Protein AF-G0HDI7-F1 (afdb_monomer_lite)

Radius of gyration: 15.12 Å; chains: 1; bounding box: 44×23×36 Å

Secondary structure (DSSP, 8-state):
-PPPP--EEEE--B----TTT-PPPPHHHHHHHHHHHHHHHHHTT-SEEEE----STTBS--SSS-------TTS------PPPP-

Foldseek 3Di:
DPDDDAFEDEEQQAQDQDPVPRDGDDLVVSVVVLVVRLVVCLVVDHQDYAYDEDDDPPHSRHPDDDGDARRDVVPDDTDDPDDDDD

InterPro domains:
  IPR011251 Luciferase-like domain [PF00296] (5-60)
  IPR036661 Luciferase-like domain superfamily [G3DSA:3.20.20.30] (1-71)
  IPR036661 Luciferase-like domain superfamily [SSF51679] (5-58)

Structure (mmCIF, N/CA/C/O backbone):
data_AF-G0HDI7-F1
#
_entry.id   AF-G0HDI7-F1
#
loop_
_atom_site.group_PDB
_atom_site.id
_atom_site.type_symbol
_atom_site.label_atom_id
_atom_site.label_alt_id
_atom_site.label_comp_id
_atom_site.label_asym_id
_atom_site.label_entity_id
_atom_site.label_seq_id
_atom_site.pdbx_PDB_ins_code
_atom_site.Cartn_x
_atom_site.Cartn_y
_atom_site.Cartn_z
_atom_site.occupancy
_atom_site.B_iso_or_equiv
_atom_site.auth_seq_id
_atom_site.auth_comp_id
_atom_site.auth_asym_id
_atom_site.auth_atom_id
_atom_site.pdbx_PDB_model_num
ATOM 1 N N . MET A 1 1 ? 22.292 15.974 -19.806 1.00 56.78 1 MET A N 1
ATOM 2 C CA . MET A 1 1 ? 21.609 14.732 -19.387 1.00 56.78 1 MET A CA 1
ATOM 3 C C . MET A 1 1 ? 20.251 15.122 -18.844 1.00 56.78 1 MET A C 1
ATOM 5 O O . MET A 1 1 ? 20.196 15.718 -17.780 1.00 56.78 1 MET A O 1
ATOM 9 N N . ILE A 1 2 ? 19.182 14.887 -19.599 1.00 58.28 2 ILE A N 1
ATOM 10 C CA . ILE A 1 2 ? 17.821 15.071 -19.087 1.00 58.28 2 ILE A CA 1
ATOM 11 C C . ILE A 1 2 ? 17.496 13.768 -18.351 1.00 58.28 2 ILE A C 1
ATOM 13 O O . ILE A 1 2 ? 17.643 12.697 -18.940 1.00 58.28 2 ILE A O 1
ATOM 17 N N . GLY A 1 3 ? 17.190 13.836 -17.054 1.00 70.81 3 GLY A N 1
ATOM 18 C CA . GLY A 1 3 ? 16.811 12.652 -16.283 1.00 70.81 3 GLY A CA 1
ATOM 19 C C . GLY A 1 3 ? 15.555 12.018 -16.877 1.00 70.81 3 GLY A C 1
ATOM 20 O O . GLY A 1 3 ? 14.625 12.732 -17.251 1.00 70.81 3 GLY A O 1
ATOM 21 N N . VAL A 1 4 ? 15.539 10.690 -16.993 1.00 80.81 4 VAL A N 1
ATOM 22 C CA . VAL A 1 4 ? 14.303 9.953 -17.283 1.00 80.81 4 VAL A CA 1
ATOM 23 C C . VAL A 1 4 ? 13.312 10.189 -16.143 1.00 80.81 4 VAL A C 1
ATOM 25 O O . VAL A 1 4 ? 13.709 10.183 -14.979 1.00 80.81 4 VAL A O 1
ATOM 28 N N . MET A 1 5 ? 12.045 10.442 -16.480 1.00 88.69 5 MET A N 1
ATOM 29 C CA . MET A 1 5 ? 10.985 10.566 -15.478 1.00 88.69 5 MET A CA 1
ATOM 30 C C . MET A 1 5 ? 10.730 9.210 -14.811 1.00 88.69 5 MET A C 1
ATOM 32 O O . MET A 1 5 ? 10.718 8.192 -15.499 1.00 88.69 5 MET A O 1
ATOM 36 N N . GLU A 1 6 ? 10.508 9.224 -13.497 1.00 91.19 6 GLU A N 1
ATOM 37 C CA . GLU A 1 6 ? 10.170 8.047 -12.689 1.00 91.19 6 GLU A CA 1
ATOM 38 C C . GLU A 1 6 ? 8.737 8.191 -12.163 1.00 91.19 6 GLU A C 1
ATOM 40 O O . GLU A 1 6 ? 8.368 9.241 -11.627 1.00 91.19 6 GLU A O 1
ATOM 45 N N . PHE A 1 7 ? 7.934 7.136 -12.294 1.00 92.19 7 PHE A N 1
ATOM 46 C CA . PHE A 1 7 ? 6.559 7.094 -11.796 1.00 92.19 7 PHE A CA 1
ATOM 47 C C . PHE A 1 7 ? 6.393 6.010 -10.733 1.00 92.19 7 PHE A C 1
ATOM 49 O O . PHE A 1 7 ? 6.941 4.913 -10.828 1.00 92.19 7 PHE A O 1
ATOM 56 N N . GLY A 1 8 ? 5.603 6.302 -9.702 1.00 93.62 8 GLY A N 1
ATOM 57 C CA . GLY A 1 8 ? 5.412 5.378 -8.593 1.00 93.62 8 GLY A CA 1
ATOM 58 C C . GLY A 1 8 ? 4.243 5.723 -7.690 1.00 93.62 8 GLY A C 1
ATOM 59 O O . GLY A 1 8 ? 3.559 6.727 -7.883 1.00 93.62 8 GLY A O 1
ATOM 60 N N . ILE A 1 9 ? 4.028 4.868 -6.692 1.00 91.56 9 ILE A N 1
ATOM 61 C CA . ILE A 1 9 ? 2.954 5.011 -5.704 1.00 91.56 9 ILE A CA 1
ATOM 62 C C . ILE A 1 9 ? 3.504 5.010 -4.277 1.00 91.56 9 ILE A C 1
ATOM 64 O O . ILE A 1 9 ? 4.525 4.389 -3.969 1.00 91.56 9 ILE A O 1
ATOM 68 N N . PHE A 1 10 ? 2.792 5.704 -3.394 1.00 93.00 10 PHE A N 1
ATOM 69 C CA . PHE A 1 10 ? 3.146 5.880 -1.991 1.00 93.00 10 PHE A CA 1
ATOM 70 C C . PHE A 1 10 ? 1.934 5.627 -1.094 1.00 93.00 10 PHE A C 1
ATOM 72 O O . PHE A 1 10 ? 0.804 5.953 -1.456 1.00 93.00 10 PHE A O 1
ATOM 79 N N . THR A 1 11 ? 2.168 5.067 0.091 1.00 89.06 11 THR A N 1
ATOM 80 C CA . THR A 1 11 ? 1.137 4.906 1.123 1.00 89.06 11 THR A CA 1
ATOM 81 C C . THR A 1 11 ? 1.680 5.223 2.513 1.00 89.06 11 THR A C 1
ATOM 83 O O . THR A 1 11 ? 2.829 4.925 2.827 1.00 89.06 11 THR A O 1
ATOM 86 N N . ILE A 1 12 ? 0.833 5.782 3.376 1.00 88.38 12 ILE A N 1
ATOM 87 C CA . ILE A 1 12 ? 1.115 5.969 4.810 1.00 88.38 12 ILE A CA 1
ATOM 88 C C . ILE A 1 12 ? 0.582 4.817 5.679 1.00 88.38 12 ILE A C 1
ATOM 90 O O . ILE A 1 12 ? 0.740 4.836 6.895 1.00 88.38 12 ILE A O 1
ATOM 94 N N . GLY A 1 13 ? -0.040 3.799 5.068 1.00 87.94 13 GLY A N 1
ATOM 95 C CA . GLY A 1 13 ? -0.524 2.610 5.771 1.00 87.94 13 GLY A CA 1
ATOM 96 C C . GLY A 1 13 ? -1.676 2.881 6.743 1.00 87.94 13 GLY A C 1
ATOM 97 O O . GLY A 1 13 ? -1.709 2.290 7.819 1.00 87.94 13 GLY A O 1
ATOM 98 N N . ASP A 1 14 ? -2.606 3.767 6.397 1.00 90.94 14 ASP A N 1
ATOM 99 C CA . ASP A 1 14 ? -3.751 4.127 7.231 1.00 90.94 14 ASP A CA 1
ATOM 100 C C . ASP A 1 14 ? -4.765 2.980 7.380 1.00 90.94 14 ASP A C 1
ATOM 102 O O . ASP A 1 14 ? -5.118 2.269 6.433 1.00 90.94 14 ASP A O 1
ATOM 106 N N . VAL A 1 15 ? -5.262 2.785 8.597 1.00 91.31 15 VAL A N 1
ATOM 107 C CA . VAL A 1 15 ? -6.356 1.865 8.907 1.00 91.31 15 VAL A CA 1
ATOM 108 C C . VAL A 1 15 ? -7.641 2.677 9.007 1.00 91.31 15 VAL A C 1
ATOM 110 O O . VAL A 1 15 ? -8.041 3.137 10.072 1.00 91.31 15 VAL A O 1
ATOM 113 N N . THR A 1 16 ? -8.262 2.890 7.854 1.00 91.31 16 THR A N 1
ATOM 114 C CA . THR A 1 16 ? -9.501 3.652 7.697 1.00 91.31 16 THR A CA 1
ATOM 115 C C . THR A 1 16 ? -10.661 2.734 7.340 1.00 91.31 16 THR A C 1
ATOM 117 O O . THR A 1 16 ? -10.489 1.710 6.674 1.00 91.31 16 THR A O 1
ATOM 120 N N . THR A 1 17 ? -11.854 3.088 7.815 1.00 93.75 17 THR A N 1
ATOM 121 C CA . THR A 1 17 ? -13.094 2.411 7.436 1.00 93.75 17 THR A CA 1
ATOM 122 C C . THR A 1 17 ? -13.370 2.651 5.961 1.00 93.75 17 THR A C 1
ATOM 124 O O . THR A 1 17 ? -13.410 3.795 5.514 1.00 93.75 17 THR A O 1
ATOM 127 N N . ASP A 1 18 ? -13.573 1.573 5.215 1.00 92.25 18 ASP A N 1
ATOM 128 C CA . ASP A 1 18 ? -13.970 1.657 3.817 1.00 92.25 18 ASP A CA 1
ATOM 129 C C . ASP A 1 18 ? -15.384 2.265 3.715 1.00 92.25 18 ASP A C 1
ATOM 131 O O . ASP A 1 18 ? -16.330 1.685 4.254 1.00 92.25 18 ASP A O 1
ATOM 135 N N . PRO A 1 19 ? -15.565 3.411 3.031 1.00 92.94 19 PRO A N 1
ATOM 136 C CA . PRO A 1 19 ? -16.863 4.075 2.933 1.00 92.94 19 PRO A CA 1
ATOM 137 C C . PRO A 1 19 ? -17.879 3.302 2.081 1.00 92.94 19 PRO A C 1
ATOM 139 O O . PRO A 1 19 ? -19.070 3.587 2.152 1.00 92.94 19 PRO A O 1
ATOM 142 N N . THR A 1 20 ? -17.434 2.335 1.275 1.00 96.31 20 THR A N 1
ATOM 143 C CA . THR A 1 20 ? -18.305 1.530 0.407 1.00 96.31 20 THR A CA 1
ATOM 144 C C . THR A 1 20 ? -18.837 0.278 1.100 1.00 96.31 20 THR A C 1
ATOM 146 O O . THR A 1 20 ? -19.924 -0.188 0.768 1.00 96.31 20 THR A O 1
ATOM 149 N N . THR A 1 21 ? -18.101 -0.257 2.080 1.00 94.25 21 THR A N 1
ATOM 150 C CA . THR A 1 21 ? -18.458 -1.501 2.785 1.00 94.25 21 THR A CA 1
ATOM 151 C C . THR A 1 21 ? -18.696 -1.320 4.284 1.00 94.25 21 THR A C 1
ATOM 153 O O . THR A 1 21 ? -19.209 -2.227 4.935 1.00 94.25 21 THR A O 1
ATOM 156 N N . GLY A 1 22 ? -18.304 -0.182 4.861 1.00 95.19 22 GLY A N 1
ATOM 157 C CA . GLY A 1 22 ? -18.351 0.075 6.302 1.00 95.19 22 GLY A CA 1
ATOM 158 C C . GLY A 1 22 ? -17.350 -0.748 7.123 1.00 95.19 22 GLY A C 1
ATOM 159 O O . GLY A 1 22 ? -17.339 -0.648 8.349 1.00 95.19 22 GLY A O 1
ATOM 160 N N . ARG A 1 23 ? -16.499 -1.565 6.486 1.00 95.75 23 ARG A N 1
ATOM 161 C CA . ARG A 1 23 ? -15.528 -2.425 7.171 1.00 95.75 23 ARG A CA 1
ATOM 162 C C . ARG A 1 23 ? -14.220 -1.678 7.413 1.00 95.75 23 ARG A C 1
ATOM 164 O O . ARG A 1 23 ? -13.594 -1.173 6.484 1.00 95.75 23 ARG A O 1
ATOM 171 N N . THR A 1 24 ? -13.753 -1.691 8.657 1.00 94.81 24 THR A N 1
ATOM 172 C CA . THR A 1 24 ? -12.385 -1.283 9.000 1.00 94.81 24 THR A CA 1
ATOM 173 C C . THR A 1 24 ? -11.456 -2.498 8.891 1.00 94.81 24 THR A C 1
ATOM 175 O O . THR A 1 24 ? -11.717 -3.514 9.542 1.00 94.81 24 THR A O 1
ATOM 178 N N . PRO A 1 25 ? -10.394 -2.456 8.067 1.00 92.50 25 PRO A N 1
ATOM 179 C CA . PRO A 1 25 ? -9.432 -3.547 7.992 1.00 92.50 25 PRO A CA 1
ATOM 180 C C . PRO A 1 25 ? -8.605 -3.624 9.278 1.00 92.50 25 PRO A C 1
ATOM 182 O O . PRO A 1 25 ? -8.389 -2.630 9.961 1.00 92.50 25 PRO A O 1
ATOM 185 N N . THR A 1 26 ? -8.094 -4.802 9.602 1.00 91.62 26 THR A N 1
ATOM 186 C CA . THR A 1 26 ? -7.109 -4.957 10.678 1.00 91.62 26 THR A CA 1
ATOM 187 C C . THR A 1 26 ? -5.732 -4.459 10.235 1.00 91.62 26 THR A C 1
ATOM 189 O O . THR A 1 26 ? -5.414 -4.410 9.043 1.00 91.62 26 THR A O 1
ATOM 192 N N . GLU A 1 27 ? -4.859 -4.157 11.197 1.00 88.94 27 GLU A N 1
ATOM 193 C CA . GLU A 1 27 ? -3.457 -3.819 10.923 1.00 88.94 27 GLU A CA 1
ATOM 194 C C . GLU A 1 27 ? -2.755 -4.918 10.104 1.00 88.94 27 GLU A C 1
ATOM 196 O O . GLU A 1 27 ? -2.070 -4.632 9.122 1.00 88.94 27 GLU A O 1
ATOM 201 N N . HIS A 1 28 ? -3.004 -6.190 10.434 1.00 89.19 28 HIS A N 1
ATOM 202 C CA . HIS A 1 28 ? -2.460 -7.327 9.694 1.00 89.19 28 HIS A CA 1
ATOM 203 C C . HIS A 1 28 ? -2.917 -7.341 8.227 1.00 89.19 28 HIS A C 1
ATOM 205 O O . HIS A 1 28 ? -2.105 -7.507 7.311 1.00 89.19 28 HIS A O 1
ATOM 211 N N . GLU A 1 29 ? -4.211 -7.133 7.980 1.00 91.88 29 GLU A N 1
ATOM 212 C CA . GLU A 1 29 ? -4.758 -7.045 6.624 1.00 91.88 29 GLU A CA 1
ATOM 213 C C . GLU A 1 29 ? -4.184 -5.854 5.857 1.00 91.88 29 GLU A C 1
ATOM 215 O O . GLU A 1 29 ? -3.916 -5.970 4.654 1.00 91.88 29 GLU A O 1
ATOM 220 N N . ARG A 1 30 ? -3.938 -4.726 6.534 1.00 92.25 30 ARG A N 1
ATOM 221 C CA . ARG A 1 30 ? -3.311 -3.556 5.919 1.00 92.25 30 ARG A CA 1
ATOM 222 C C . ARG A 1 30 ? -1.862 -3.840 5.534 1.00 92.25 30 ARG A C 1
ATOM 224 O O . ARG A 1 30 ? -1.508 -3.600 4.384 1.00 92.25 30 ARG A O 1
ATOM 231 N N . ILE A 1 31 ? -1.064 -4.446 6.414 1.00 90.31 31 ILE A N 1
ATOM 232 C CA . ILE A 1 31 ? 0.321 -4.855 6.118 1.00 90.31 31 ILE A CA 1
ATOM 233 C C . ILE A 1 31 ? 0.361 -5.817 4.922 1.00 90.31 31 ILE A C 1
ATOM 235 O O . 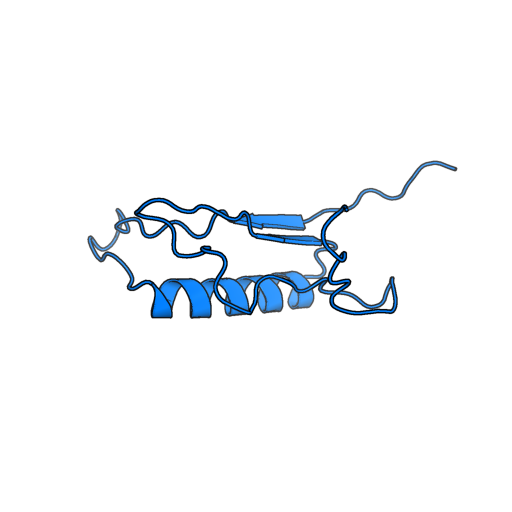ILE A 1 31 ? 1.146 -5.634 3.989 1.00 90.31 31 ILE A O 1
ATOM 239 N N . ARG A 1 32 ? -0.526 -6.821 4.891 1.00 92.44 32 ARG A N 1
ATOM 240 C CA . ARG A 1 32 ? -0.644 -7.749 3.752 1.00 92.44 32 ARG A CA 1
ATOM 241 C C . ARG A 1 32 ? -1.057 -7.029 2.466 1.00 92.44 32 ARG A C 1
ATOM 243 O O . ARG A 1 32 ? -0.572 -7.388 1.395 1.00 92.44 32 ARG A O 1
ATOM 250 N N . SER A 1 33 ? -1.914 -6.013 2.559 1.00 93.56 33 SER A N 1
ATOM 251 C CA . SER A 1 33 ? -2.304 -5.177 1.417 1.00 93.56 33 SER A CA 1
ATOM 252 C C . SER A 1 33 ? -1.134 -4.360 0.880 1.00 93.56 33 SER A C 1
ATOM 254 O O . SER A 1 33 ? -0.928 -4.358 -0.327 1.00 93.56 33 SER A O 1
ATOM 256 N N . THR A 1 34 ? -0.319 -3.760 1.748 1.00 91.56 34 THR A N 1
ATOM 257 C CA . THR A 1 34 ? 0.896 -3.027 1.357 1.00 91.56 34 THR A CA 1
ATOM 258 C C . THR A 1 34 ? 1.844 -3.910 0.547 1.00 91.56 34 THR A C 1
ATOM 260 O O . THR A 1 34 ? 2.325 -3.492 -0.502 1.00 91.56 34 THR A O 1
ATOM 263 N N . VAL A 1 35 ? 2.042 -5.170 0.957 1.00 92.56 35 VAL A N 1
ATOM 264 C CA . VAL A 1 35 ? 2.839 -6.141 0.182 1.00 92.56 35 VAL A CA 1
ATOM 265 C C . VAL A 1 35 ? 2.201 -6.439 -1.179 1.00 92.56 35 VAL A C 1
ATOM 267 O O . VAL A 1 35 ? 2.910 -6.528 -2.180 1.00 92.56 35 VAL A O 1
ATOM 270 N N . ARG A 1 36 ? 0.870 -6.580 -1.250 1.00 95.19 36 ARG A N 1
ATOM 271 C CA . ARG A 1 36 ? 0.170 -6.755 -2.536 1.00 95.19 36 ARG A CA 1
ATOM 272 C C . ARG A 1 36 ? 0.346 -5.543 -3.449 1.00 95.19 36 ARG A C 1
ATOM 274 O O . ARG A 1 36 ? 0.551 -5.737 -4.640 1.00 95.19 36 ARG A O 1
ATOM 281 N N . TYR A 1 37 ? 0.305 -4.325 -2.912 1.00 94.06 37 TYR A N 1
ATOM 282 C CA . TYR A 1 37 ? 0.519 -3.104 -3.690 1.00 94.06 37 TYR A CA 1
ATOM 283 C C . TYR A 1 37 ? 1.948 -2.996 -4.209 1.00 94.06 37 TYR A C 1
ATOM 285 O O . TYR A 1 37 ? 2.124 -2.678 -5.378 1.00 94.06 37 TYR A O 1
ATOM 293 N N . ALA A 1 38 ? 2.949 -3.332 -3.391 1.00 91.12 38 ALA A N 1
ATOM 294 C CA . ALA A 1 38 ? 4.344 -3.374 -3.824 1.00 91.12 38 ALA A CA 1
ATOM 295 C C . ALA A 1 38 ? 4.529 -4.344 -4.999 1.00 91.12 38 ALA A C 1
ATOM 297 O O . ALA A 1 38 ? 5.035 -3.960 -6.049 1.00 91.12 38 ALA A O 1
ATOM 298 N N . ARG A 1 39 ? 4.020 -5.576 -4.860 1.00 94.06 39 ARG A N 1
ATOM 299 C CA . ARG A 1 39 ? 4.053 -6.571 -5.942 1.00 94.06 39 ARG A CA 1
ATOM 300 C C . ARG A 1 39 ? 3.325 -6.078 -7.186 1.00 94.06 39 ARG A C 1
ATOM 302 O O . ARG A 1 39 ? 3.831 -6.239 -8.287 1.00 94.06 39 ARG A O 1
ATOM 309 N N . LYS A 1 40 ? 2.161 -5.442 -7.022 1.00 95.06 40 LYS A N 1
ATOM 310 C CA . LYS A 1 40 ? 1.406 -4.934 -8.165 1.00 95.06 40 LYS A CA 1
ATOM 311 C C . LYS A 1 40 ? 2.122 -3.782 -8.867 1.00 95.06 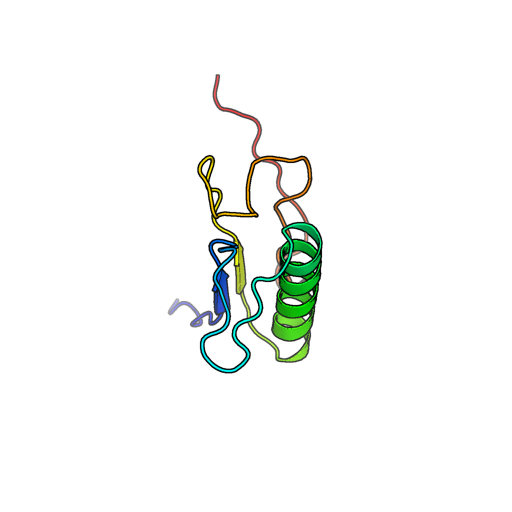40 LYS A C 1
ATOM 313 O O . LYS A 1 40 ? 2.082 -3.722 -10.088 1.00 95.06 40 LYS A O 1
ATOM 318 N N . ALA A 1 41 ? 2.777 -2.901 -8.113 1.00 91.94 41 ALA A N 1
ATOM 319 C CA . ALA A 1 41 ? 3.583 -1.810 -8.647 1.00 91.94 41 ALA A CA 1
ATOM 320 C C . ALA A 1 41 ? 4.730 -2.341 -9.519 1.00 91.94 41 ALA A C 1
ATOM 322 O O . ALA A 1 41 ? 4.927 -1.847 -10.624 1.00 91.94 41 ALA A O 1
ATOM 323 N N . GLU A 1 42 ? 5.414 -3.394 -9.067 1.00 92.69 42 GLU A N 1
ATOM 324 C CA . GLU A 1 42 ? 6.425 -4.101 -9.862 1.00 92.69 42 GLU A CA 1
ATOM 325 C C . GLU A 1 42 ? 5.824 -4.748 -11.118 1.00 92.69 42 GLU A C 1
ATOM 327 O O . GLU A 1 42 ? 6.323 -4.528 -12.219 1.00 92.69 42 GLU A O 1
ATOM 332 N N . GLU A 1 43 ? 4.716 -5.485 -10.979 1.00 94.69 43 GLU A N 1
ATOM 333 C CA . GLU A 1 43 ? 4.040 -6.162 -12.098 1.00 94.69 43 GLU A CA 1
ATOM 334 C C . GLU A 1 43 ? 3.612 -5.207 -13.219 1.00 94.69 43 GLU A C 1
ATOM 336 O O . GLU A 1 43 ? 3.608 -5.598 -14.384 1.00 94.69 43 GLU A O 1
ATOM 341 N N . VAL A 1 44 ? 3.209 -3.978 -12.884 1.00 95.81 44 VAL A N 1
ATOM 342 C CA . VAL A 1 44 ? 2.749 -2.982 -13.869 1.00 95.81 44 VAL A CA 1
ATOM 343 C C . VAL A 1 44 ? 3.856 -2.025 -14.320 1.00 95.81 44 VAL A C 1
ATOM 345 O O . VAL A 1 44 ? 3.586 -1.118 -15.102 1.00 95.81 44 VAL A O 1
ATOM 348 N N . GLY A 1 45 ? 5.095 -2.231 -13.860 1.00 93.31 45 GLY A N 1
ATOM 349 C CA . GLY A 1 45 ? 6.264 -1.476 -14.309 1.00 93.31 45 GLY A CA 1
ATOM 350 C C . GLY A 1 45 ? 6.414 -0.086 -13.692 1.00 93.31 45 GLY A C 1
ATOM 351 O O . GLY A 1 45 ? 7.000 0.783 -14.330 1.00 93.31 45 GLY A O 1
ATOM 352 N N . LEU A 1 46 ? 5.898 0.143 -12.479 1.00 93.06 46 LEU A N 1
ATOM 353 C CA . LEU A 1 46 ? 6.212 1.360 -11.728 1.00 93.06 46 LEU A CA 1
ATOM 354 C C . LEU A 1 46 ? 7.660 1.325 -11.234 1.00 93.06 46 LEU A C 1
ATOM 356 O O . LEU A 1 46 ? 8.147 0.304 -10.746 1.00 93.06 46 LEU A O 1
ATOM 360 N N . ASP A 1 47 ? 8.323 2.473 -11.294 1.00 89.38 47 ASP A N 1
ATOM 361 C CA . ASP A 1 47 ? 9.718 2.628 -10.886 1.00 89.38 47 ASP A CA 1
ATOM 362 C C . ASP A 1 47 ? 9.867 2.631 -9.357 1.00 89.38 47 ASP A C 1
ATOM 364 O O . ASP A 1 47 ? 10.889 2.197 -8.816 1.00 89.38 47 ASP A O 1
ATOM 368 N N . ILE A 1 48 ? 8.845 3.132 -8.648 1.00 88.62 48 ILE A N 1
ATOM 369 C CA . ILE A 1 48 ? 8.898 3.386 -7.205 1.00 88.62 48 ILE A CA 1
ATOM 370 C C . ILE A 1 48 ? 7.647 2.850 -6.491 1.00 88.62 48 ILE A C 1
ATOM 372 O O . ILE A 1 48 ? 6.507 3.133 -6.862 1.00 88.62 48 ILE A O 1
ATOM 376 N N . PHE A 1 49 ? 7.880 2.142 -5.386 1.00 92.62 49 PHE A N 1
ATOM 377 C CA . PHE A 1 49 ? 6.899 1.892 -4.334 1.00 92.62 49 PHE A CA 1
ATOM 378 C C . PHE A 1 49 ? 7.481 2.364 -2.998 1.00 92.62 49 PHE A C 1
ATOM 380 O O . PHE A 1 49 ? 8.595 1.978 -2.640 1.00 92.62 49 PHE A O 1
ATOM 387 N N . ALA A 1 50 ? 6.749 3.194 -2.257 1.00 89.69 50 ALA A N 1
ATOM 388 C CA . ALA A 1 50 ? 7.225 3.764 -0.998 1.00 89.69 50 ALA A CA 1
ATOM 389 C C . ALA A 1 50 ? 6.172 3.693 0.116 1.00 89.69 50 ALA A C 1
ATOM 391 O O . ALA A 1 50 ? 4.966 3.748 -0.133 1.00 89.69 50 ALA A O 1
ATOM 392 N N . THR A 1 51 ? 6.640 3.608 1.363 1.00 88.69 51 THR A N 1
ATOM 393 C CA . THR A 1 51 ? 5.785 3.610 2.556 1.00 88.69 51 THR A CA 1
ATOM 394 C C . THR A 1 51 ? 6.265 4.662 3.548 1.00 88.69 51 THR A C 1
ATOM 396 O O . THR A 1 51 ? 7.461 4.717 3.827 1.00 88.69 51 THR A O 1
ATOM 399 N N . GLY A 1 52 ? 5.361 5.468 4.100 1.00 86.12 52 GLY A N 1
ATOM 400 C CA . GLY A 1 52 ? 5.670 6.391 5.196 1.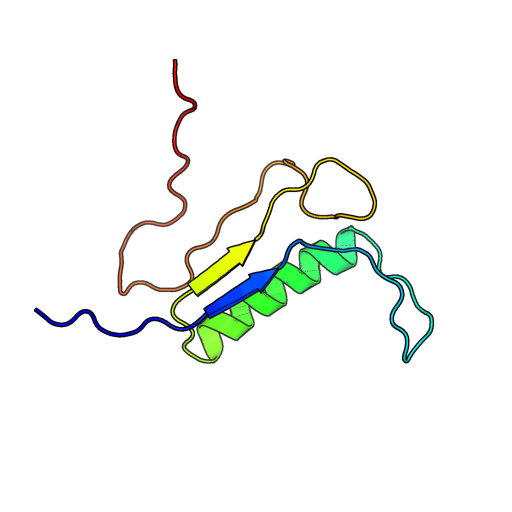00 86.12 52 GLY A CA 1
ATOM 401 C C . GLY A 1 52 ? 5.573 5.708 6.559 1.00 86.12 52 GLY A C 1
ATOM 402 O O . GLY A 1 52 ? 4.794 4.772 6.712 1.00 86.12 52 GLY A O 1
ATOM 403 N N . GLU A 1 53 ? 6.322 6.194 7.549 1.00 84.56 53 GLU A N 1
ATOM 404 C CA . GLU A 1 53 ? 6.255 5.705 8.933 1.00 84.56 53 GLU A CA 1
ATOM 405 C C . GLU A 1 53 ? 5.481 6.684 9.823 1.00 84.56 53 GLU A C 1
ATOM 407 O O . GLU A 1 53 ? 5.693 7.893 9.756 1.00 84.56 53 GLU A O 1
ATOM 412 N N . HIS A 1 54 ? 4.573 6.161 10.648 1.00 83.62 54 HIS A N 1
ATOM 413 C CA . HIS A 1 54 ? 3.752 6.913 11.594 1.00 83.62 54 HIS A CA 1
ATOM 414 C C . HIS A 1 54 ? 3.647 6.151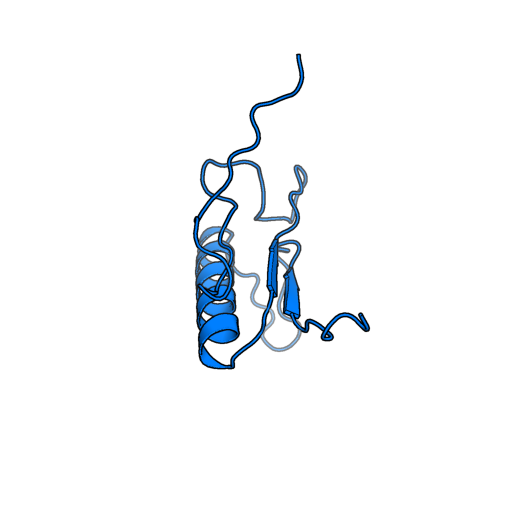 12.919 1.00 83.62 54 HIS A C 1
ATOM 416 O O . HIS A 1 54 ? 3.379 4.952 12.956 1.00 83.62 54 HIS A O 1
ATOM 422 N N . HIS A 1 55 ? 3.839 6.855 14.033 1.00 83.94 55 HIS A N 1
ATOM 423 C CA . HIS A 1 55 ? 3.863 6.264 15.377 1.00 83.94 55 HIS A CA 1
ATOM 424 C C . HIS A 1 55 ? 2.545 6.421 16.150 1.00 83.94 55 HIS A C 1
ATOM 426 O O . HIS A 1 55 ? 2.456 6.050 17.322 1.00 83.94 55 HIS A O 1
ATOM 432 N N . ASN A 1 56 ? 1.503 6.945 15.514 1.00 78.19 56 ASN A N 1
ATOM 433 C CA . ASN A 1 56 ? 0.196 7.195 16.111 1.00 78.19 56 ASN A CA 1
ATOM 434 C C . ASN A 1 56 ? -0.899 6.325 15.466 1.00 78.19 56 ASN A C 1
ATOM 436 O O . ASN A 1 56 ? -0.767 5.875 14.327 1.00 78.19 56 ASN A O 1
ATOM 440 N N . PRO A 1 57 ? -1.992 6.023 16.189 1.00 79.94 57 PRO A N 1
ATOM 441 C CA . PRO A 1 57 ? -3.186 5.494 15.546 1.00 79.94 57 PRO A CA 1
ATOM 442 C C . PRO A 1 57 ? -3.727 6.512 14.525 1.00 79.94 57 PRO A C 1
ATOM 444 O O . PRO A 1 57 ? -3.567 7.714 14.749 1.00 79.94 57 PRO A O 1
ATOM 447 N N . PRO A 1 58 ? -4.382 6.069 13.439 1.00 85.94 58 PRO A N 1
ATOM 448 C CA . PRO A 1 58 ? -4.708 4.689 13.079 1.00 85.94 58 PRO A CA 1
ATOM 449 C C . PRO A 1 58 ? -3.741 4.094 12.030 1.00 85.94 58 PRO A C 1
ATOM 451 O O . PRO A 1 58 ? -4.175 3.405 11.115 1.00 85.94 58 PRO A O 1
ATOM 454 N N . PHE A 1 59 ? -2.435 4.366 12.096 1.00 84.25 59 PHE A N 1
ATOM 455 C CA . PHE A 1 59 ? -1.497 3.891 11.069 1.00 84.25 59 PHE A CA 1
ATOM 456 C C . PHE A 1 59 ? -0.869 2.536 11.425 1.00 84.25 59 PHE A C 1
ATOM 458 O O . PHE A 1 59 ? -0.425 2.314 12.556 1.00 84.25 59 PHE A O 1
ATOM 465 N N . ALA A 1 60 ? -0.825 1.644 10.431 1.00 81.69 60 ALA A N 1
ATOM 466 C CA . ALA A 1 60 ? -0.208 0.316 10.495 1.00 81.69 60 ALA A CA 1
ATOM 467 C C . ALA A 1 60 ? 1.309 0.355 10.245 1.00 81.69 60 ALA A C 1
ATOM 469 O O . ALA A 1 60 ? 2.046 -0.535 10.660 1.00 81.69 60 ALA A O 1
ATOM 470 N N . ALA A 1 61 ? 1.795 1.380 9.541 1.00 69.81 61 ALA A N 1
ATOM 471 C CA . ALA A 1 61 ? 3.212 1.550 9.244 1.00 69.81 61 ALA A CA 1
ATOM 472 C C . ALA A 1 61 ? 3.947 2.199 10.431 1.00 69.81 61 ALA A C 1
ATOM 474 O O . ALA A 1 61 ? 4.346 3.357 10.382 1.00 69.81 61 ALA A O 1
ATOM 475 N N . ARG A 1 62 ? 4.104 1.442 11.518 1.00 61.31 62 ARG A N 1
ATOM 476 C CA . ARG A 1 62 ? 4.961 1.778 12.670 1.00 61.31 62 ARG A CA 1
ATOM 477 C C . ARG A 1 62 ? 6.349 1.167 12.456 1.00 61.31 62 ARG A C 1
ATOM 479 O O . ARG A 1 62 ? 6.438 0.190 11.705 1.00 61.31 62 ARG A O 1
ATOM 486 N N . PRO A 1 63 ? 7.425 1.634 13.119 1.00 49.59 63 PRO A N 1
ATOM 487 C CA . PRO A 1 63 ? 8.711 0.952 13.055 1.00 49.59 63 PRO A CA 1
ATOM 488 C C . PRO A 1 63 ? 8.616 -0.362 13.822 1.00 49.59 63 PRO A C 1
ATOM 490 O O . PRO A 1 63 ? 8.957 -0.492 14.994 1.00 49.59 63 PRO A O 1
ATOM 493 N N . THR A 1 64 ? 8.104 -1.365 13.127 1.00 44.78 64 THR A N 1
ATOM 494 C CA . THR A 1 64 ? 8.148 -2.762 13.504 1.00 44.78 64 THR A CA 1
ATOM 495 C C . THR A 1 64 ? 8.846 -3.460 12.335 1.00 44.78 64 THR A C 1
ATOM 497 O O . THR A 1 64 ? 8.302 -3.626 11.249 1.00 44.78 64 THR A O 1
ATOM 500 N N . ARG A 1 65 ? 10.144 -3.723 12.526 1.00 38.09 65 ARG A N 1
ATOM 501 C CA . ARG A 1 65 ? 11.029 -4.720 11.884 1.00 38.09 65 ARG A CA 1
ATOM 502 C C . ARG A 1 65 ? 10.839 -5.097 10.391 1.00 38.09 65 ARG A C 1
ATOM 504 O O . ARG A 1 65 ? 11.234 -6.214 10.063 1.00 38.09 65 ARG A O 1
ATOM 511 N N . ARG A 1 66 ? 10.257 -4.295 9.477 1.00 40.47 66 ARG A N 1
ATOM 512 C CA . ARG A 1 66 ? 10.105 -4.682 8.043 1.00 40.47 66 ARG A CA 1
ATOM 513 C C . ARG A 1 66 ? 9.604 -3.581 7.068 1.00 40.47 66 ARG A C 1
ATOM 515 O O . ARG A 1 66 ? 8.807 -3.884 6.186 1.00 40.47 66 ARG A O 1
ATOM 522 N N . SER A 1 67 ? 10.066 -2.330 7.148 1.00 44.06 67 SER A N 1
ATOM 523 C CA . SER A 1 67 ? 9.752 -1.284 6.144 1.00 44.06 67 SER A CA 1
ATOM 524 C C . SER A 1 67 ? 10.902 -1.078 5.137 1.00 44.06 67 SER A C 1
ATOM 526 O O . SER A 1 67 ? 11.786 -0.253 5.332 1.00 44.06 67 SER A O 1
ATOM 528 N N . CYS A 1 68 ? 10.922 -1.850 4.040 1.00 40.78 68 CYS A N 1
ATOM 529 C CA . CYS A 1 68 ? 11.612 -1.482 2.787 1.00 40.78 68 CYS A CA 1
ATOM 530 C C . CYS A 1 68 ? 11.346 -2.503 1.669 1.00 40.78 68 CYS A C 1
ATOM 532 O O . CYS A 1 68 ? 11.570 -3.695 1.872 1.00 40.78 68 CYS A O 1
ATOM 534 N N . SER A 1 69 ? 11.010 -2.037 0.459 1.00 43.22 69 SER A N 1
ATOM 535 C CA . SER A 1 69 ? 11.392 -2.735 -0.779 1.00 43.22 69 SER A CA 1
ATOM 536 C C . SER A 1 69 ? 11.389 -1.793 -1.991 1.00 43.22 69 SER A C 1
ATOM 538 O O . SER A 1 69 ? 10.333 -1.355 -2.438 1.00 43.22 69 SER A O 1
ATOM 540 N N . ARG A 1 70 ? 12.586 -1.524 -2.533 1.00 41.06 70 ARG A N 1
ATOM 541 C CA . ARG A 1 70 ? 12.811 -1.045 -3.907 1.00 41.06 70 ARG A CA 1
ATOM 542 C C . ARG A 1 70 ? 12.403 -2.169 -4.862 1.00 41.06 70 ARG A C 1
ATOM 544 O O . ARG A 1 70 ? 12.949 -3.263 -4.753 1.00 41.06 70 ARG A O 1
ATOM 551 N N . THR A 1 71 ? 11.477 -1.903 -5.775 1.00 45.78 71 THR A N 1
ATOM 552 C CA . THR A 1 71 ? 10.820 -2.926 -6.604 1.00 45.78 71 THR A CA 1
ATOM 553 C C . THR A 1 71 ? 11.452 -3.179 -7.972 1.00 45.78 71 THR A C 1
ATOM 555 O O . THR A 1 71 ? 10.823 -3.836 -8.789 1.00 45.78 71 THR A O 1
ATOM 558 N N . SER A 1 72 ? 12.677 -2.719 -8.278 1.00 40.38 72 SER A N 1
ATOM 559 C CA . SER A 1 72 ? 13.249 -3.060 -9.593 1.00 40.38 72 SER A CA 1
ATOM 560 C C . SER A 1 72 ? 14.785 -3.075 -9.709 1.00 40.38 72 SER A C 1
ATOM 562 O O . SER A 1 72 ? 15.445 -2.157 -9.208 1.00 40.38 72 SER A O 1
ATOM 564 N N . PRO A 1 73 ? 15.373 -4.053 -10.445 1.00 44.94 73 PRO A N 1
ATOM 565 C CA . PRO A 1 73 ? 16.808 -4.189 -10.688 1.00 44.94 73 PRO A CA 1
ATOM 566 C C . PRO A 1 73 ? 17.373 -3.338 -11.842 1.00 44.94 73 PRO A C 1
ATOM 568 O O . PRO A 1 73 ? 18.518 -3.564 -12.230 1.00 44.94 73 PRO A O 1
ATOM 571 N N . ARG A 1 74 ? 16.704 -2.271 -12.323 1.00 48.94 74 ARG A N 1
ATOM 572 C CA . ARG A 1 74 ? 17.477 -1.155 -12.936 1.00 48.94 74 ARG A CA 1
ATOM 573 C C . ARG A 1 74 ? 18.446 -0.511 -11.932 1.00 48.94 74 ARG A C 1
ATOM 575 O O . ARG A 1 74 ? 19.290 0.292 -12.322 1.00 48.94 74 ARG A O 1
ATOM 582 N N . ARG A 1 75 ? 18.373 -0.889 -10.648 1.00 46.53 75 ARG A N 1
ATOM 583 C CA . ARG A 1 75 ? 19.412 -0.658 -9.643 1.00 46.53 75 ARG A CA 1
ATOM 584 C C . ARG A 1 75 ? 19.601 -1.918 -8.783 1.00 46.53 75 ARG A C 1
ATOM 586 O O . ARG A 1 75 ? 18.650 -2.325 -8.116 1.00 46.53 75 ARG A O 1
ATOM 593 N N . PRO A 1 76 ? 20.802 -2.524 -8.763 1.00 39.78 76 PRO A N 1
ATOM 594 C CA . PRO A 1 76 ? 21.095 -3.656 -7.900 1.00 39.78 76 PRO A CA 1
ATOM 595 C C . PRO A 1 76 ? 21.157 -3.160 -6.453 1.00 39.78 76 PRO A C 1
ATOM 597 O O . PRO A 1 76 ? 21.537 -2.017 -6.202 1.00 39.78 76 PRO A O 1
ATOM 600 N N . ASN A 1 77 ? 20.839 -4.039 -5.512 1.00 37.94 77 ASN A N 1
ATOM 601 C CA . ASN A 1 77 ? 20.873 -3.849 -4.059 1.00 37.94 77 ASN A CA 1
ATOM 602 C C . ASN A 1 77 ? 19.512 -3.474 -3.471 1.00 37.94 77 ASN A C 1
ATOM 604 O O . ASN A 1 77 ? 19.035 -2.334 -3.531 1.00 37.94 77 ASN A O 1
ATOM 608 N N . GLY A 1 78 ? 18.920 -4.507 -2.872 1.00 34.22 78 GLY A N 1
ATOM 609 C CA . GLY A 1 78 ? 17.847 -4.391 -1.911 1.00 34.22 78 GLY A CA 1
ATOM 610 C C . GLY A 1 78 ? 18.256 -3.592 -0.676 1.00 34.22 78 GLY A C 1
ATOM 611 O O . GLY A 1 78 ? 19.417 -3.235 -0.491 1.00 34.22 78 GLY A O 1
ATOM 612 N N . CYS A 1 79 ? 17.231 -3.300 0.123 1.00 43.09 79 CYS A N 1
ATOM 613 C CA . CYS A 1 79 ? 17.252 -2.751 1.477 1.00 43.09 79 CYS A CA 1
ATOM 614 C C . CYS A 1 79 ? 18.596 -2.163 1.930 1.00 43.09 79 CYS A C 1
ATOM 616 O O . CYS A 1 79 ? 19.355 -2.809 2.648 1.00 43.09 79 CYS A O 1
ATOM 618 N N . ALA A 1 80 ? 18.867 -0.908 1.572 1.00 39.78 80 ALA A N 1
ATOM 619 C CA . ALA A 1 80 ? 19.869 -0.139 2.291 1.00 39.78 80 ALA A CA 1
ATOM 620 C C . ALA A 1 80 ? 19.257 0.284 3.633 1.00 39.78 80 ALA A C 1
ATOM 622 O O . ALA A 1 80 ? 18.590 1.312 3.727 1.00 39.78 80 ALA A O 1
ATOM 623 N N . SER A 1 81 ? 19.476 -0.518 4.674 1.00 39.56 81 SER A N 1
ATOM 624 C CA . SER A 1 81 ? 19.431 -0.024 6.046 1.00 39.56 81 SER A CA 1
ATOM 625 C C . SER A 1 81 ? 20.505 1.056 6.168 1.00 39.56 81 SER A C 1
ATOM 627 O O . SER A 1 81 ? 21.691 0.738 6.280 1.00 39.56 81 SER A O 1
ATOM 629 N N . ARG A 1 82 ? 20.125 2.335 6.084 1.00 39.16 82 ARG A N 1
ATOM 630 C CA . ARG A 1 82 ? 21.022 3.401 6.538 1.00 39.16 82 ARG A CA 1
ATOM 631 C C . ARG A 1 82 ? 21.263 3.167 8.036 1.00 39.16 82 ARG A C 1
ATOM 633 O O . ARG A 1 82 ? 20.276 3.066 8.766 1.00 39.16 82 ARG A O 1
ATOM 640 N N . PRO A 1 83 ? 22.517 3.038 8.501 1.00 34.28 83 PRO A N 1
ATOM 641 C CA . PRO A 1 83 ? 22.781 3.060 9.933 1.00 34.28 83 PRO A CA 1
ATOM 642 C C . PRO A 1 83 ? 22.333 4.421 10.499 1.00 34.28 83 PRO A C 1
ATOM 644 O O . PRO A 1 83 ? 22.372 5.417 9.763 1.00 34.28 83 PRO A O 1
ATOM 647 N N . PRO A 1 84 ? 21.870 4.481 11.762 1.0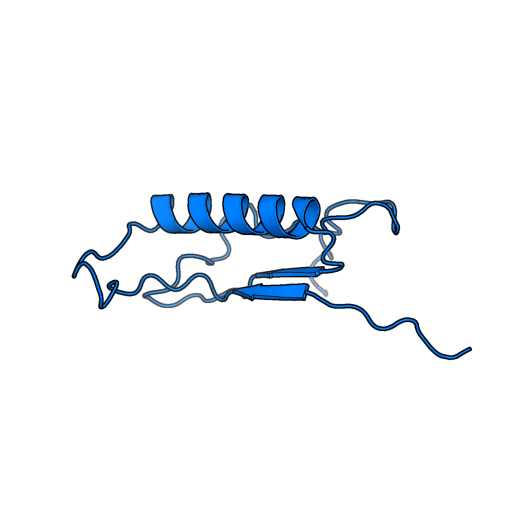0 34.31 84 PRO A N 1
ATOM 648 C CA . PRO A 1 84 ? 21.524 5.753 12.389 1.00 34.31 84 PRO A CA 1
ATOM 649 C C . PRO A 1 84 ? 22.754 6.683 12.420 1.00 34.31 84 PRO A C 1
ATOM 651 O O . PRO A 1 84 ? 23.880 6.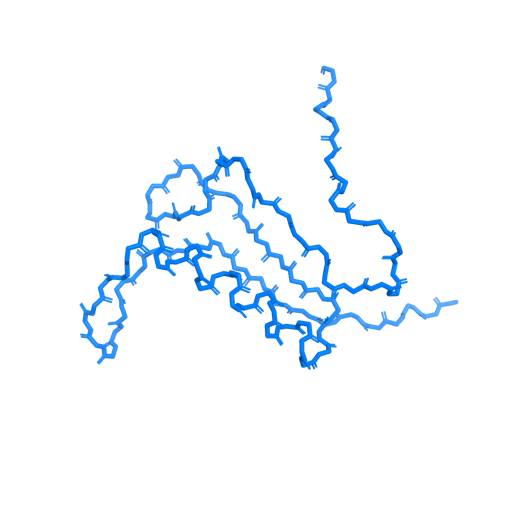183 12.514 1.00 34.31 84 PRO A O 1
ATOM 654 N N . PRO A 1 85 ? 22.569 8.014 12.298 1.00 44.31 85 PRO A N 1
ATOM 655 C CA . PRO A 1 85 ? 23.662 8.965 12.496 1.00 44.31 85 PRO A CA 1
ATOM 656 C C . PRO A 1 85 ? 24.201 8.871 13.939 1.00 44.31 85 PRO A C 1
ATOM 658 O O . PRO A 1 85 ? 23.465 8.389 14.804 1.00 44.31 85 PRO A O 1
ATOM 661 N N . PRO A 1 86 ? 25.465 9.278 14.183 1.00 53.94 86 PRO A N 1
ATOM 662 C CA . PRO A 1 86 ? 26.066 9.233 15.517 1.00 53.94 86 PRO A CA 1
ATOM 663 C C . PRO A 1 86 ? 25.298 10.078 16.537 1.00 53.94 86 PRO A C 1
ATOM 665 O O . PRO A 1 86 ? 24.732 11.123 16.136 1.00 53.94 86 PRO A O 1
#

Organism: Corynebacterium variabile (strain DSM 44702 / CIP 107183 / JCM 12073 / NCIMB 30131) (NCBI:txid858619)

pLDDT: mean 75.42, std 22.15, range [34.22, 96.31]

Sequence (86 aa):
MIGVMEFGIFTIGDVTTDPTTGRTPTEHERIRSTVRYARKAEEVGLDIFATGEHHNPPFAARPTRRSCSRTSPRRPNGCASRPPPP